Protein AF-A0A9D7J028-F1 (afdb_monomer)

pLDDT: mean 81.81, std 15.83, range [42.75, 94.88]

Solvent-accessible surface area (backbone atoms only — not comparable to full-atom values): 4048 Å² total; per-residue (Å²): 136,79,84,84,74,87,73,89,74,66,47,71,71,56,45,51,53,48,39,56,74,73,42,21,87,41,24,30,88,82,32,49,7,79,40,76,57,9,56,75,68,66,47,72,39,51,76,37,71,75,50,64,67,52,50,70,72,60,50,45,66,62,55,73,79,108

Secondary structure (DSSP, 8-state):
-----------HHHHHHHHHHHTHHHHTTTS---SHHHHHTT---TTSHHHHTS-HHHHHHHHTT-

Radius of gyration: 13.88 Å; Cα contacts (8 Å, |Δi|>4): 50; chains: 1; bounding box: 29×44×22 Å

Nearest PDB structures (foldseek):
  8x2j-assembly1_E  TM=8.140E-01  e=1.138E+00  Chloroflexus aurantiacus J-10-fl
  7o9u-assembly1_A  TM=4.563E-01  e=3.347E+00  Thioalkalivibrio paradoxus ARh 1

Sequence (66 aa):
MIPTTSGSAGSPEGADATFKAKCASCHSLDGSGSGPMGKKMNLRDLRSADVQKQTDAQLLTIISFR

Structure (mmCIF, N/CA/C/O backbone):
data_AF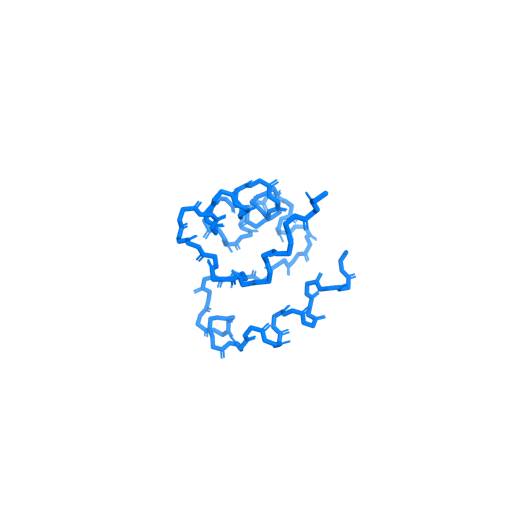-A0A9D7J028-F1
#
_entry.id   AF-A0A9D7J028-F1
#
loop_
_atom_site.group_PDB
_atom_site.id
_atom_site.type_symbol
_atom_site.label_atom_id
_atom_site.label_alt_id
_atom_site.label_comp_id
_atom_site.label_asym_id
_atom_site.label_entity_id
_atom_site.label_seq_id
_atom_site.pdbx_PDB_ins_code
_atom_site.Cartn_x
_atom_site.Cartn_y
_atom_site.Cartn_z
_atom_site.occupancy
_atom_site.B_iso_or_equiv
_atom_site.auth_seq_id
_atom_site.auth_comp_id
_atom_site.auth_asym_id
_atom_site.auth_atom_id
_atom_site.pdbx_PDB_model_num
ATOM 1 N N . MET A 1 1 ? 20.320 24.215 3.465 1.00 42.75 1 MET A N 1
ATOM 2 C CA . MET A 1 1 ? 18.845 24.296 3.434 1.00 42.75 1 MET A CA 1
ATOM 3 C C . MET A 1 1 ? 18.323 22.945 2.971 1.00 42.75 1 MET A C 1
ATOM 5 O O . MET A 1 1 ? 18.265 22.702 1.776 1.00 42.75 1 MET A O 1
ATOM 9 N N . ILE A 1 2 ? 18.084 22.026 3.907 1.00 47.47 2 ILE A N 1
ATOM 10 C CA . ILE A 1 2 ? 17.561 20.685 3.611 1.00 47.47 2 ILE A CA 1
ATOM 11 C C . ILE A 1 2 ? 16.038 20.816 3.708 1.00 47.47 2 ILE A C 1
ATOM 13 O O . ILE A 1 2 ? 15.567 21.175 4.789 1.00 47.47 2 ILE A O 1
ATOM 17 N N . PRO A 1 3 ? 15.262 20.644 2.626 1.00 55.03 3 PRO A N 1
ATOM 18 C CA . PRO A 1 3 ? 13.820 20.767 2.724 1.00 55.03 3 PRO A CA 1
ATOM 19 C C . PRO A 1 3 ? 13.272 19.582 3.519 1.00 55.03 3 PRO A C 1
ATOM 21 O O . PRO A 1 3 ? 13.179 18.457 3.034 1.00 55.03 3 PRO A O 1
ATOM 24 N N . THR A 1 4 ? 12.885 19.871 4.759 1.00 58.22 4 THR A N 1
ATOM 25 C CA . THR A 1 4 ? 11.817 19.169 5.462 1.00 58.22 4 THR A CA 1
ATOM 26 C C . THR A 1 4 ? 10.574 19.214 4.580 1.00 58.22 4 THR A C 1
ATOM 28 O O . THR A 1 4 ? 9.917 20.245 4.489 1.00 58.22 4 THR A O 1
ATOM 31 N N . THR A 1 5 ? 10.231 18.097 3.946 1.00 47.38 5 THR A N 1
ATOM 32 C CA . THR A 1 5 ? 8.844 17.825 3.552 1.00 47.38 5 THR A CA 1
ATOM 33 C C . THR A 1 5 ? 8.450 16.473 4.122 1.00 47.38 5 THR A C 1
ATOM 35 O O . THR A 1 5 ? 8.537 15.418 3.505 1.00 47.38 5 THR A O 1
ATOM 38 N N . SER A 1 6 ? 8.069 16.546 5.394 1.00 64.38 6 SER A N 1
ATOM 39 C CA . SER A 1 6 ? 7.111 15.633 5.998 1.00 64.38 6 SER A CA 1
ATOM 40 C C . SER A 1 6 ? 5.788 15.749 5.235 1.00 64.38 6 SER A C 1
ATOM 42 O O . SER A 1 6 ? 5.317 16.864 5.007 1.00 64.38 6 SER A O 1
ATOM 44 N N . GLY A 1 7 ? 5.217 14.611 4.836 1.00 46.62 7 GLY A N 1
ATOM 45 C CA . GLY A 1 7 ? 3.902 14.535 4.198 1.00 46.62 7 GLY A CA 1
ATOM 46 C C . GLY A 1 7 ? 3.853 13.530 3.055 1.00 46.62 7 GLY A C 1
ATOM 47 O O . GLY A 1 7 ? 3.641 13.911 1.910 1.00 46.62 7 GLY A O 1
ATOM 48 N N . SER A 1 8 ? 4.035 12.240 3.347 1.00 49.91 8 SER A N 1
ATOM 49 C CA . SER A 1 8 ? 3.814 11.175 2.363 1.00 49.91 8 SER A CA 1
ATOM 50 C C . SER A 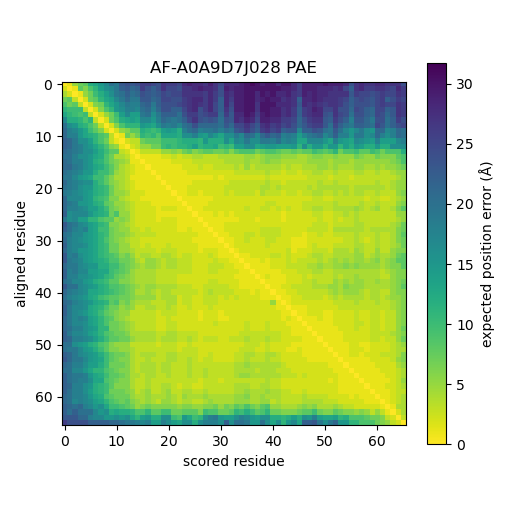1 8 ? 2.310 10.947 2.157 1.00 49.91 8 SER A C 1
ATOM 52 O O . SER A 1 8 ? 1.779 9.893 2.487 1.00 49.91 8 SER A O 1
ATOM 54 N N . ALA A 1 9 ? 1.611 11.944 1.615 1.00 51.00 9 ALA A N 1
ATOM 55 C CA . ALA A 1 9 ? 0.426 11.680 0.816 1.00 51.00 9 ALA A CA 1
ATOM 56 C C . ALA A 1 9 ? 0.961 11.210 -0.538 1.00 51.00 9 ALA A C 1
ATOM 58 O O . ALA A 1 9 ? 1.289 12.021 -1.400 1.00 51.00 9 ALA A O 1
ATOM 59 N N . GLY A 1 10 ? 1.184 9.901 -0.675 1.00 54.34 10 GLY A N 1
ATOM 60 C CA . GLY A 1 10 ? 1.618 9.335 -1.944 1.00 54.34 10 GLY A CA 1
ATOM 61 C C . GLY A 1 10 ? 0.569 9.664 -2.998 1.00 54.34 10 GLY A C 1
ATOM 62 O O . GLY A 1 10 ? -0.529 9.115 -2.955 1.00 54.34 10 GLY A O 1
ATOM 63 N N . SER A 1 11 ? 0.880 10.568 -3.927 1.00 53.94 11 SER A N 1
ATOM 64 C CA . SER A 1 11 ? 0.058 10.743 -5.122 1.00 53.94 11 SER A CA 1
ATOM 65 C C . SER A 1 11 ? -0.094 9.379 -5.805 1.00 53.94 11 SER A C 1
ATOM 67 O O . SER A 1 11 ? 0.862 8.593 -5.781 1.00 53.94 11 SER A O 1
ATOM 69 N N . PRO A 1 12 ? -1.246 9.064 -6.420 1.00 60.12 12 PRO A N 1
ATOM 70 C CA . PRO A 1 12 ? -1.446 7.779 -7.088 1.00 60.12 12 PRO A CA 1
ATOM 71 C C . PRO A 1 12 ? -0.347 7.489 -8.123 1.00 60.12 12 PRO A C 1
ATOM 73 O O . PRO A 1 12 ? 0.075 6.339 -8.250 1.00 60.12 12 PRO A O 1
ATOM 76 N N . GLU A 1 13 ? 0.205 8.520 -8.778 1.00 61.88 13 GLU A N 1
ATOM 77 C CA . GLU A 1 13 ? 1.355 8.357 -9.676 1.00 61.88 13 GLU A CA 1
ATOM 78 C C . GLU A 1 13 ? 2.635 7.919 -8.940 1.00 61.88 13 GLU A C 1
ATOM 80 O O . GLU A 1 13 ? 3.391 7.083 -9.435 1.00 61.88 13 GLU A O 1
ATOM 85 N N . GLY A 1 14 ? 2.874 8.440 -7.734 1.00 77.12 14 GLY A N 1
ATOM 86 C CA . GLY A 1 14 ? 4.014 8.058 -6.898 1.00 77.12 14 GLY A CA 1
ATOM 87 C C . GLY A 1 14 ? 3.868 6.659 -6.294 1.00 77.12 14 GLY A C 1
ATOM 88 O O . GLY A 1 14 ? 4.856 5.927 -6.180 1.00 77.12 14 GLY A O 1
ATOM 89 N N . ALA A 1 15 ? 2.642 6.262 -5.949 1.00 81.00 15 ALA A N 1
ATOM 90 C CA . ALA A 1 15 ? 2.342 4.938 -5.414 1.00 81.00 15 ALA A CA 1
ATOM 91 C C . ALA A 1 15 ? 2.549 3.836 -6.469 1.00 81.00 15 ALA A C 1
ATOM 93 O O . ALA A 1 15 ? 3.222 2.842 -6.191 1.00 81.00 15 ALA A O 1
ATOM 94 N N . ASP A 1 16 ? 2.053 4.040 -7.693 1.00 85.31 16 ASP A N 1
ATOM 95 C CA . ASP A 1 16 ? 2.239 3.109 -8.813 1.00 85.31 16 ASP A CA 1
ATOM 96 C C . ASP A 1 16 ? 3.724 2.950 -9.182 1.00 85.31 16 ASP A C 1
ATOM 98 O O . ASP A 1 16 ? 4.229 1.826 -9.269 1.00 85.31 16 ASP A O 1
A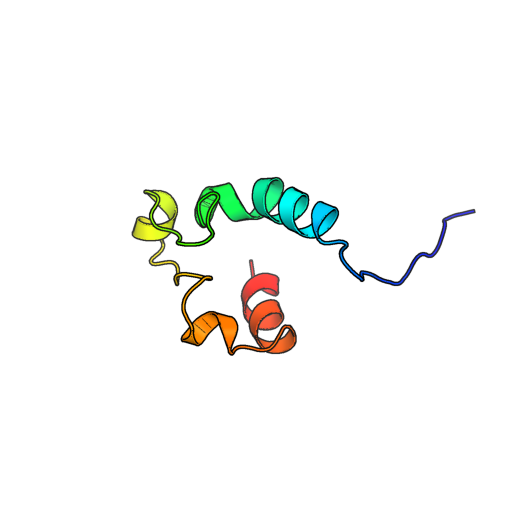TOM 102 N N . ALA A 1 17 ? 4.457 4.063 -9.307 1.00 89.06 17 ALA A N 1
ATOM 103 C CA . ALA A 1 17 ? 5.886 4.033 -9.604 1.00 89.06 17 ALA A CA 1
ATOM 104 C C . ALA A 1 17 ? 6.684 3.292 -8.517 1.00 89.06 17 ALA A C 1
ATOM 106 O O . ALA 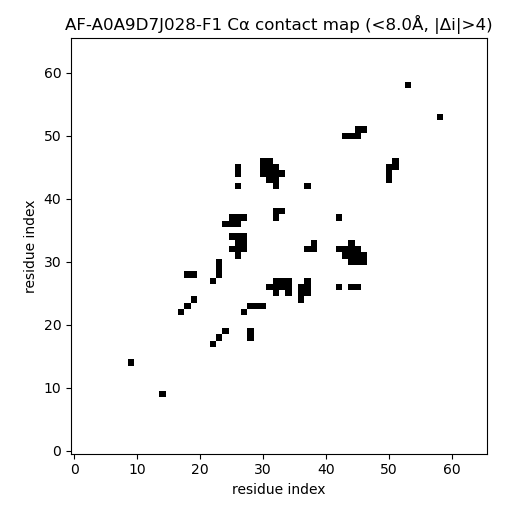A 1 17 ? 7.542 2.459 -8.824 1.00 89.06 17 ALA A O 1
ATOM 107 N N . THR A 1 18 ? 6.371 3.541 -7.242 1.00 88.50 18 THR A N 1
ATOM 108 C CA . THR A 1 18 ? 7.017 2.864 -6.109 1.00 88.50 18 THR A CA 1
ATOM 109 C C . THR A 1 18 ? 6.719 1.369 -6.115 1.00 88.50 18 THR A C 1
ATOM 111 O O . THR A 1 18 ? 7.638 0.556 -5.986 1.00 88.50 18 THR A O 1
ATOM 114 N N . PHE A 1 19 ? 5.457 0.987 -6.324 1.00 89.44 19 PHE A N 1
ATOM 115 C CA . PHE A 1 19 ? 5.051 -0.412 -6.374 1.00 89.44 19 PHE A CA 1
ATOM 116 C C . PHE A 1 19 ? 5.762 -1.157 -7.508 1.00 89.44 19 PHE A C 1
ATOM 118 O O . PHE A 1 19 ? 6.373 -2.205 -7.277 1.00 89.44 19 PHE A O 1
ATOM 125 N N . LYS A 1 20 ? 5.767 -0.589 -8.718 1.00 90.00 20 LYS A N 1
ATOM 126 C CA . LYS A 1 20 ? 6.468 -1.165 -9.874 1.00 90.00 20 LYS A CA 1
ATOM 127 C C . LYS A 1 20 ? 7.969 -1.302 -9.626 1.00 90.00 20 LYS A C 1
ATOM 129 O O . LYS A 1 20 ? 8.549 -2.326 -9.974 1.00 90.00 20 LYS A O 1
ATOM 134 N N . ALA A 1 21 ? 8.592 -0.312 -8.989 1.00 90.44 21 ALA A N 1
ATOM 135 C CA . ALA A 1 21 ? 10.034 -0.304 -8.755 1.00 90.44 21 ALA A CA 1
ATOM 136 C C . ALA A 1 21 ? 10.497 -1.201 -7.592 1.00 90.44 21 ALA A C 1
ATOM 138 O O . ALA A 1 21 ? 11.651 -1.633 -7.590 1.00 90.44 21 ALA A O 1
ATOM 139 N N . LYS A 1 22 ? 9.658 -1.435 -6.572 1.00 88.62 22 LYS A N 1
ATOM 140 C CA . LYS A 1 22 ? 10.077 -2.081 -5.309 1.00 88.62 22 LYS A CA 1
ATOM 141 C C . LYS A 1 22 ? 9.318 -3.358 -4.964 1.00 88.62 22 LYS A C 1
ATOM 143 O O . LYS A 1 22 ? 9.896 -4.247 -4.340 1.00 88.62 22 LYS A O 1
ATOM 148 N N . CYS A 1 23 ? 8.066 -3.477 -5.391 1.00 90.81 23 CYS A N 1
ATOM 149 C CA . CYS A 1 23 ? 7.167 -4.555 -4.978 1.00 90.81 23 CYS A CA 1
ATOM 150 C C . CYS A 1 23 ? 6.889 -5.551 -6.113 1.00 90.81 23 CYS A C 1
ATOM 152 O O . CYS A 1 23 ? 6.838 -6.761 -5.873 1.00 90.81 23 CYS A O 1
ATOM 154 N N . ALA A 1 24 ? 6.765 -5.068 -7.354 1.00 91.56 24 ALA A N 1
ATOM 155 C CA . ALA A 1 24 ? 6.319 -5.870 -8.494 1.00 91.56 24 ALA A CA 1
ATOM 156 C C . ALA A 1 24 ? 7.244 -7.045 -8.849 1.00 91.56 24 ALA A C 1
ATOM 158 O O . ALA A 1 24 ? 6.779 -8.056 -9.372 1.00 91.56 24 ALA A O 1
ATOM 159 N N . SER A 1 25 ? 8.534 -6.974 -8.506 1.00 89.69 25 SER A N 1
ATOM 160 C CA . SER A 1 25 ? 9.480 -8.083 -8.703 1.00 89.69 25 SER A CA 1
ATOM 161 C C . SER A 1 25 ? 9.093 -9.353 -7.932 1.00 89.69 25 SER A C 1
ATOM 163 O O . SER A 1 25 ? 9.492 -10.451 -8.313 1.00 89.69 25 SER A O 1
ATOM 165 N N . CYS A 1 26 ? 8.334 -9.215 -6.839 1.00 91.69 26 CYS A N 1
ATOM 166 C CA . CYS A 1 26 ? 7.836 -10.333 -6.030 1.00 91.69 26 CYS A CA 1
ATOM 167 C C . CYS A 1 26 ? 6.314 -10.488 -6.143 1.00 91.69 26 CYS A C 1
ATOM 169 O O . CYS A 1 26 ? 5.818 -11.607 -6.265 1.00 91.69 26 CYS A O 1
ATOM 171 N N . HIS A 1 27 ? 5.584 -9.371 -6.150 1.00 93.25 27 HIS A N 1
ATOM 172 C CA . HIS A 1 27 ? 4.121 -9.344 -6.144 1.00 93.25 27 HIS A CA 1
ATOM 173 C C . HIS A 1 27 ? 3.482 -9.265 -7.536 1.00 93.25 27 HIS A C 1
ATOM 175 O O . HIS A 1 27 ? 2.265 -9.134 -7.622 1.00 93.25 27 HIS A O 1
ATOM 181 N N . SER A 1 28 ? 4.262 -9.382 -8.616 1.00 93.00 28 SER A N 1
ATOM 182 C CA . SER A 1 28 ? 3.823 -9.090 -9.989 1.00 93.00 28 SER A CA 1
ATOM 183 C C . SER A 1 28 ? 3.373 -7.629 -10.163 1.00 93.00 28 SER A C 1
ATOM 185 O O . SER A 1 28 ? 3.170 -6.901 -9.194 1.00 93.00 28 SER A O 1
ATOM 187 N N . LEU A 1 29 ? 3.230 -7.165 -11.407 1.00 91.94 29 LEU A N 1
ATOM 188 C CA . LEU A 1 29 ? 2.809 -5.782 -11.693 1.00 91.94 29 LEU A CA 1
ATOM 189 C C . LEU A 1 29 ? 1.380 -5.475 -11.222 1.00 91.94 29 LEU A C 1
ATOM 191 O O . LEU A 1 29 ? 1.047 -4.317 -11.004 1.00 91.94 29 LEU A O 1
ATOM 195 N N . ASP A 1 30 ? 0.555 -6.506 -11.064 1.00 90.44 30 ASP A N 1
ATOM 196 C CA . ASP A 1 30 ? -0.838 -6.415 -10.638 1.00 90.44 30 ASP A CA 1
ATOM 197 C C . ASP A 1 30 ? -1.033 -6.611 -9.125 1.00 90.44 30 ASP A C 1
ATOM 199 O O . ASP A 1 30 ? -2.134 -6.397 -8.630 1.00 90.44 30 ASP A O 1
ATOM 203 N N . GLY A 1 31 ? -0.002 -7.019 -8.376 1.00 91.69 31 GLY A N 1
ATOM 204 C CA . GLY A 1 31 ? -0.106 -7.256 -6.931 1.00 91.69 31 GLY A CA 1
ATOM 205 C C . GLY A 1 31 ? -0.589 -8.644 -6.513 1.00 91.69 31 GLY A C 1
ATOM 206 O O . GLY A 1 31 ? -0.676 -8.907 -5.313 1.00 91.69 31 GLY A O 1
ATOM 207 N N . SER A 1 32 ? -0.849 -9.552 -7.459 1.00 92.75 32 SER A N 1
ATOM 208 C CA . SER A 1 32 ? -1.327 -10.902 -7.136 1.00 92.75 32 SER A CA 1
ATOM 209 C C . SER A 1 32 ? -0.269 -11.833 -6.548 1.00 92.75 32 SER A C 1
ATOM 211 O O . SER A 1 32 ? -0.613 -12.835 -5.931 1.00 92.75 32 SER A O 1
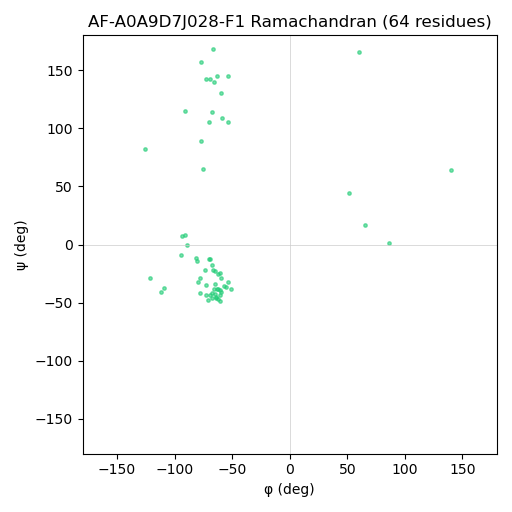ATOM 213 N N . GLY A 1 33 ? 1.021 -11.569 -6.777 1.00 91.69 33 GLY A N 1
ATOM 214 C CA . GLY A 1 33 ? 2.086 -12.518 -6.433 1.00 91.69 33 GLY A CA 1
ATOM 215 C C . GLY A 1 33 ? 2.027 -13.821 -7.242 1.00 91.69 33 GLY A C 1
ATOM 216 O O . GLY A 1 33 ? 2.679 -14.801 -6.893 1.00 91.69 33 GLY A O 1
ATOM 217 N N . SER A 1 34 ? 1.289 -13.846 -8.356 1.00 91.50 34 SER A N 1
ATOM 218 C CA . SER A 1 34 ? 1.099 -15.051 -9.181 1.00 91.50 34 SER A CA 1
ATOM 219 C C . SER A 1 34 ? 2.361 -15.510 -9.925 1.00 91.50 34 SER A C 1
ATOM 221 O O . SER A 1 34 ? 2.390 -16.608 -10.495 1.00 91.50 34 SER A O 1
ATOM 223 N N . GLY A 1 35 ? 3.396 -14.665 -9.961 1.00 90.19 35 GLY A N 1
ATOM 224 C CA . GLY A 1 35 ? 4.673 -14.965 -10.595 1.00 90.19 35 GLY A CA 1
ATOM 225 C C . GLY A 1 35 ? 5.452 -16.083 -9.884 1.00 90.19 35 GLY A C 1
ATOM 226 O O . GLY A 1 35 ? 5.126 -16.469 -8.759 1.00 90.19 35 GLY A O 1
ATOM 227 N N . PRO A 1 36 ? 6.526 -16.604 -10.505 1.00 91.19 36 PRO A N 1
ATOM 228 C CA . PRO A 1 36 ? 7.320 -17.690 -9.932 1.00 91.19 36 PRO A CA 1
ATOM 229 C C . PRO A 1 36 ? 7.856 -17.377 -8.532 1.00 91.19 36 PRO A C 1
ATOM 231 O O . PRO A 1 36 ? 7.911 -18.269 -7.693 1.00 91.19 36 PRO A O 1
ATOM 234 N N . MET A 1 37 ? 8.239 -16.123 -8.269 1.00 90.12 37 MET A N 1
ATOM 235 C CA . MET A 1 37 ? 8.751 -15.717 -6.959 1.00 90.12 37 MET A CA 1
ATOM 236 C C . MET A 1 37 ? 7.648 -15.698 -5.897 1.00 90.12 37 MET A C 1
ATOM 238 O O . MET A 1 37 ? 7.820 -16.294 -4.837 1.00 90.12 37 MET A O 1
ATOM 242 N N . GLY A 1 38 ? 6.499 -15.085 -6.195 1.00 90.38 38 GLY A N 1
ATOM 243 C CA . GLY A 1 38 ? 5.393 -15.024 -5.244 1.00 90.38 38 GLY A CA 1
ATOM 244 C C . GLY A 1 38 ? 4.802 -16.396 -4.925 1.00 90.38 38 GLY A C 1
ATOM 245 O O . GLY A 1 38 ? 4.523 -16.678 -3.765 1.00 90.38 38 GLY A O 1
ATOM 246 N N . LYS A 1 39 ? 4.767 -17.316 -5.897 1.00 89.25 39 LYS A N 1
ATOM 247 C CA . LYS A 1 39 ? 4.416 -18.725 -5.652 1.00 89.25 39 LYS A CA 1
ATOM 248 C C . LYS A 1 39 ? 5.423 -19.443 -4.753 1.00 89.25 39 LYS A C 1
ATOM 250 O O . LYS A 1 39 ? 5.012 -20.129 -3.822 1.00 89.25 39 LYS A O 1
ATOM 255 N N . LYS A 1 40 ? 6.730 -19.274 -4.999 1.00 91.69 40 LYS A N 1
ATOM 256 C CA . LYS A 1 40 ? 7.798 -19.878 -4.175 1.00 91.69 40 LYS A CA 1
ATOM 257 C C . LYS A 1 40 ? 7.768 -19.383 -2.729 1.00 91.69 40 LYS A C 1
ATOM 259 O O . LYS A 1 40 ? 8.014 -20.166 -1.822 1.00 91.69 40 LYS A O 1
ATOM 264 N N . MET A 1 41 ? 7.476 -18.100 -2.528 1.00 88.81 41 MET A N 1
ATOM 265 C CA . MET A 1 41 ? 7.410 -17.466 -1.207 1.00 88.81 41 MET A CA 1
ATOM 266 C C . MET A 1 41 ? 6.024 -17.550 -0.558 1.00 88.81 41 MET A C 1
ATOM 268 O O . MET A 1 41 ? 5.847 -17.046 0.545 1.00 88.81 41 MET A O 1
ATOM 272 N N . ASN A 1 42 ? 5.050 -18.167 -1.234 1.00 89.25 42 ASN A N 1
ATOM 273 C CA . ASN A 1 42 ? 3.662 -18.249 -0.787 1.00 89.25 42 ASN A CA 1
ATOM 274 C C . ASN A 1 42 ? 3.077 -16.868 -0.416 1.00 89.25 42 ASN A C 1
ATOM 276 O O . ASN A 1 42 ? 2.439 -16.692 0.620 1.00 89.25 42 ASN A O 1
ATOM 280 N N . LEU A 1 43 ? 3.342 -15.862 -1.257 1.00 90.62 43 LEU A N 1
ATOM 281 C CA . LEU A 1 43 ? 2.864 -14.502 -1.031 1.00 90.62 43 LEU A CA 1
ATOM 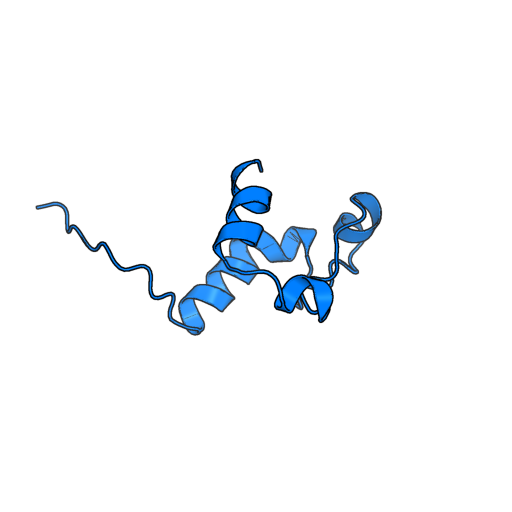282 C C . LEU A 1 43 ? 1.340 -14.449 -1.116 1.00 90.62 43 LEU A C 1
ATOM 284 O O . LEU A 1 43 ? 0.722 -15.051 -1.994 1.00 90.62 43 LEU A O 1
ATOM 288 N N . ARG A 1 44 ? 0.747 -13.670 -0.212 1.00 91.56 44 ARG A N 1
ATOM 289 C CA . ARG A 1 44 ? -0.682 -13.357 -0.236 1.00 91.56 44 ARG A CA 1
ATOM 290 C C . ARG A 1 44 ? -0.981 -12.449 -1.429 1.00 91.56 44 ARG A C 1
ATOM 292 O O . ARG A 1 44 ? -0.197 -11.548 -1.734 1.00 91.56 44 ARG A O 1
ATOM 299 N N . ASP A 1 45 ? -2.134 -12.662 -2.056 1.00 92.88 45 ASP A N 1
ATOM 300 C CA . ASP A 1 45 ? -2.650 -11.755 -3.080 1.00 92.88 45 ASP A CA 1
ATOM 301 C C . ASP A 1 45 ? -3.027 -10.426 -2.419 1.00 92.88 45 ASP A C 1
ATOM 303 O O . ASP A 1 45 ? -3.963 -10.362 -1.611 1.00 92.88 45 ASP A O 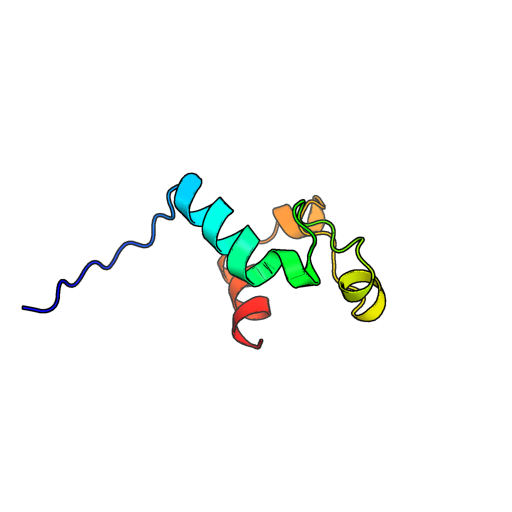1
ATOM 307 N N . LEU A 1 46 ? -2.303 -9.361 -2.768 1.00 92.56 46 LEU A N 1
ATOM 308 C CA . LEU A 1 46 ? -2.531 -8.040 -2.196 1.00 92.56 46 LEU A CA 1
ATOM 309 C C . LEU A 1 46 ? -3.882 -7.462 -2.616 1.00 92.56 46 LEU A C 1
ATOM 311 O O . LEU A 1 46 ? -4.417 -6.618 -1.909 1.00 92.56 46 LEU A O 1
ATOM 315 N N . ARG A 1 47 ? -4.463 -7.931 -3.723 1.00 92.31 47 ARG A N 1
ATOM 316 C CA . ARG A 1 47 ? -5.785 -7.522 -4.217 1.00 92.31 47 ARG A CA 1
ATOM 317 C C . ARG A 1 47 ? -6.930 -8.237 -3.505 1.00 92.31 47 ARG A C 1
ATOM 319 O O . ARG A 1 47 ? -8.090 -7.884 -3.713 1.00 92.31 47 ARG A O 1
ATOM 326 N N . SER A 1 48 ? -6.640 -9.274 -2.719 1.00 94.62 48 SER A N 1
ATOM 327 C CA . SER A 1 48 ? -7.680 -10.020 -2.017 1.00 94.62 48 SER A CA 1
ATOM 328 C C . SER A 1 48 ? -8.411 -9.124 -1.016 1.00 94.62 48 SER A C 1
ATOM 330 O O . SER A 1 48 ? -7.813 -8.259 -0.375 1.00 94.62 48 SER A O 1
ATOM 332 N N . ALA A 1 49 ? -9.715 -9.353 -0.842 1.00 94.25 49 ALA A N 1
ATOM 333 C CA . ALA A 1 49 ? -10.523 -8.575 0.097 1.00 94.25 49 ALA A CA 1
ATOM 334 C C . ALA A 1 49 ? -10.009 -8.679 1.542 1.00 94.25 49 ALA A C 1
ATOM 336 O O . ALA A 1 49 ? -10.199 -7.764 2.329 1.00 94.25 49 ALA A O 1
ATOM 337 N N . ASP A 1 50 ? -9.371 -9.791 1.894 1.00 92.38 50 ASP A N 1
ATOM 338 C CA . ASP A 1 50 ? -8.740 -9.993 3.195 1.00 92.38 50 ASP A CA 1
ATOM 339 C C . ASP A 1 50 ? -7.514 -9.081 3.395 1.00 92.38 50 ASP A C 1
ATOM 341 O O . ASP A 1 50 ? -7.370 -8.462 4.449 1.00 92.38 50 ASP A O 1
ATOM 345 N N . VAL A 1 51 ? -6.673 -8.915 2.367 1.00 93.00 51 VAL A N 1
ATOM 346 C CA . VAL A 1 51 ? -5.535 -7.987 2.432 1.00 93.00 51 VAL A CA 1
ATOM 347 C C . VAL A 1 51 ? -5.988 -6.532 2.369 1.00 93.00 51 VAL A C 1
ATOM 349 O O . VAL A 1 51 ? -5.544 -5.726 3.177 1.00 93.00 51 VAL A O 1
ATOM 352 N N . GLN A 1 52 ? -6.932 -6.204 1.490 1.00 93.62 52 GLN A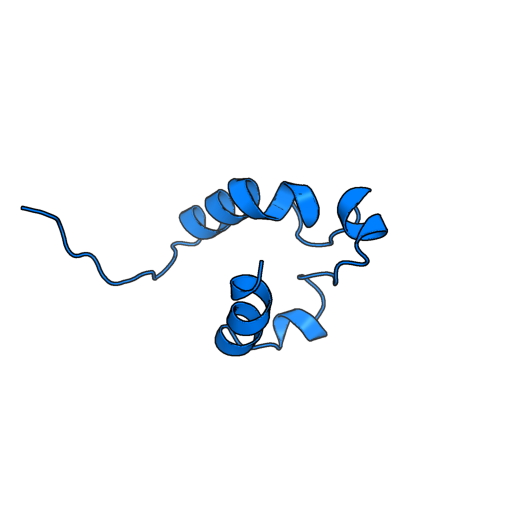 N 1
ATOM 353 C CA . GLN A 1 52 ? -7.445 -4.838 1.325 1.00 93.62 52 GLN A CA 1
ATOM 354 C C . GLN A 1 52 ? -8.252 -4.321 2.530 1.00 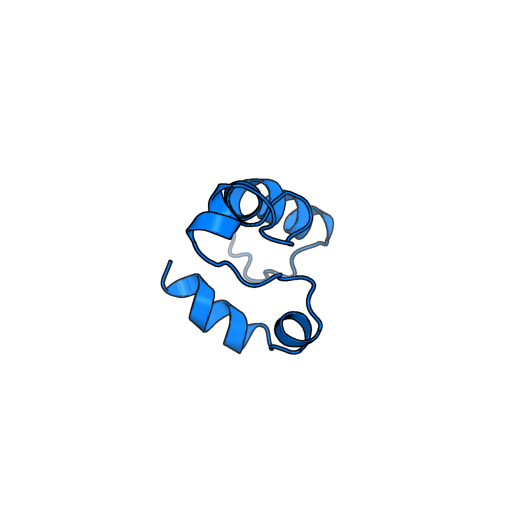93.62 52 GLN A C 1
ATOM 356 O O . GLN A 1 52 ? -8.446 -3.118 2.668 1.00 93.62 52 GLN A O 1
ATOM 361 N N . LYS A 1 53 ? -8.727 -5.207 3.416 1.00 94.88 53 LYS A N 1
ATOM 362 C CA . LYS A 1 53 ? -9.370 -4.823 4.686 1.00 94.88 53 LYS A CA 1
ATOM 363 C C . LYS A 1 53 ? -8.371 -4.472 5.788 1.00 94.88 53 LYS A C 1
ATOM 365 O O . LYS A 1 53 ? -8.780 -3.940 6.820 1.00 94.88 53 LYS A O 1
ATOM 370 N N . GLN A 1 54 ? -7.092 -4.802 5.616 1.00 93.00 54 GLN A N 1
ATOM 371 C CA . GLN A 1 54 ? -6.071 -4.441 6.590 1.00 93.00 54 GLN A CA 1
ATOM 372 C C . GLN A 1 54 ? -5.789 -2.946 6.508 1.00 93.00 54 GLN A C 1
ATOM 374 O O . GLN A 1 54 ? -5.779 -2.346 5.439 1.00 93.00 54 GLN A O 1
ATOM 379 N N . THR A 1 55 ? -5.552 -2.346 7.665 1.00 94.06 55 THR A N 1
ATOM 380 C CA . THR A 1 55 ? -5.157 -0.942 7.744 1.00 94.06 55 THR A CA 1
ATOM 381 C C . THR A 1 55 ? -3.683 -0.785 7.383 1.00 94.06 55 THR A C 1
ATOM 383 O O . THR A 1 55 ? -2.886 -1.704 7.586 1.00 94.06 55 THR A O 1
ATOM 386 N N . ASP A 1 56 ? -3.286 0.407 6.946 1.00 88.06 56 ASP A N 1
ATOM 387 C CA . ASP A 1 56 ? -1.888 0.743 6.656 1.00 88.06 56 ASP A CA 1
ATOM 388 C C . ASP A 1 56 ? -0.948 0.395 7.818 1.00 88.06 56 ASP A C 1
ATOM 390 O O . ASP A 1 56 ? 0.136 -0.130 7.597 1.00 88.06 56 ASP A O 1
ATOM 394 N N . ALA A 1 57 ? -1.374 0.593 9.071 1.00 91.44 57 ALA A N 1
ATOM 395 C CA . ALA A 1 57 ? -0.593 0.222 10.255 1.00 91.44 57 ALA A CA 1
ATOM 396 C C . ALA A 1 57 ? -0.340 -1.297 10.366 1.00 91.44 57 ALA A C 1
ATOM 398 O O . ALA A 1 57 ? 0.752 -1.727 10.750 1.00 91.44 57 ALA A O 1
ATOM 399 N N . GLN A 1 58 ? -1.333 -2.119 10.007 1.00 91.06 58 GLN A N 1
ATOM 400 C CA . GLN A 1 58 ? -1.186 -3.577 9.977 1.00 91.06 58 GLN A CA 1
ATOM 401 C C . GLN A 1 58 ? -0.244 -4.002 8.848 1.00 91.06 58 GLN A C 1
ATOM 403 O O . GLN A 1 58 ? 0.656 -4.810 9.065 1.00 91.06 58 GLN A O 1
ATOM 408 N N . LEU A 1 59 ? -0.396 -3.405 7.664 1.00 89.00 59 LEU A N 1
ATOM 409 C CA . LEU A 1 59 ? 0.459 -3.682 6.509 1.00 89.00 59 LEU A CA 1
ATOM 410 C C . LEU A 1 59 ? 1.911 -3.246 6.752 1.00 89.00 59 LEU A C 1
ATOM 412 O O . LEU A 1 59 ? 2.834 -4.002 6.460 1.00 89.00 59 LEU A O 1
ATOM 416 N N . LEU A 1 60 ? 2.130 -2.070 7.343 1.00 88.19 60 LEU A N 1
ATOM 417 C CA . LEU A 1 60 ? 3.461 -1.568 7.689 1.00 88.19 60 LEU A CA 1
ATOM 418 C C . LEU A 1 60 ? 4.176 -2.491 8.673 1.00 88.19 60 LEU A C 1
ATOM 420 O O . LEU A 1 60 ? 5.352 -2.770 8.484 1.00 88.19 60 LEU A O 1
ATOM 424 N N . THR A 1 61 ? 3.467 -3.047 9.657 1.00 89.31 61 THR A N 1
ATOM 425 C CA . THR A 1 61 ? 4.051 -4.032 10.584 1.00 89.31 61 THR A CA 1
ATOM 426 C C . THR A 1 61 ? 4.634 -5.243 9.844 1.00 89.31 61 THR A C 1
ATOM 428 O O . THR A 1 61 ? 5.673 -5.769 10.234 1.00 89.31 61 THR A O 1
ATOM 431 N N . ILE A 1 62 ? 3.995 -5.666 8.750 1.00 85.94 62 ILE A N 1
ATOM 432 C CA . ILE A 1 62 ? 4.435 -6.801 7.929 1.00 85.94 62 ILE A CA 1
ATOM 433 C C . ILE A 1 62 ? 5.606 -6.399 7.017 1.00 85.94 62 ILE A C 1
ATOM 435 O O . ILE A 1 62 ? 6.556 -7.160 6.851 1.00 85.94 62 ILE A O 1
ATOM 439 N N . ILE A 1 63 ? 5.544 -5.207 6.417 1.00 81.94 63 ILE A N 1
ATOM 440 C CA . ILE A 1 63 ? 6.509 -4.742 5.408 1.00 81.94 63 ILE A CA 1
ATOM 441 C C . ILE A 1 63 ? 7.807 -4.227 6.049 1.00 81.94 63 ILE A C 1
ATOM 443 O O . ILE A 1 63 ? 8.876 -4.386 5.468 1.00 81.94 63 ILE A O 1
ATOM 447 N N . SER A 1 64 ? 7.748 -3.635 7.245 1.00 78.19 64 SER A N 1
ATOM 448 C CA . SER A 1 64 ? 8.917 -3.064 7.932 1.00 78.19 64 SER A CA 1
ATOM 449 C C . SER A 1 64 ? 9.917 -4.102 8.447 1.00 78.19 64 SER A C 1
ATOM 451 O O . SER A 1 64 ? 11.029 -3.732 8.808 1.00 78.19 64 SER A O 1
ATOM 453 N N . PHE A 1 65 ? 9.550 -5.384 8.478 1.00 58.94 65 PHE A N 1
ATOM 454 C CA . PHE A 1 65 ? 10.449 -6.479 8.856 1.00 58.94 65 PHE A CA 1
ATOM 455 C C . PHE A 1 65 ? 11.189 -7.091 7.647 1.00 58.94 65 PHE A C 1
ATOM 457 O O . PHE A 1 65 ? 11.816 -8.143 7.766 1.00 58.94 65 PHE A O 1
ATOM 464 N N . ARG A 1 66 ? 11.075 -6.466 6.470 1.00 54.22 66 ARG A N 1
ATOM 465 C CA . ARG A 1 66 ? 11.592 -6.984 5.200 1.00 54.22 66 ARG A CA 1
ATOM 466 C C . ARG A 1 66 ? 12.956 -6.421 4.833 1.00 54.22 66 ARG A C 1
ATOM 468 O O . ARG A 1 66 ? 13.142 -5.190 4.938 1.00 54.22 66 ARG A O 1
#

Mean predicted aligned error: 8.13 Å

Foldseek 3Di:
DDDDDDDPPPDPVNVLVCCVVPPCVQCNSQRQSPDPNSVVVVPHRCPDPVNVPDDPVRVCVVVVVD